Protein AF-A0A3C0FLE0-F1 (afdb_monomer)

Sequence (79 aa):
RISYSVTSKIDSRTILGEMGAEQLLGQGDMLYMGQGGRLQRVHGPFVSDEEVESIVKHLRDQGDPAYLETVTEEPEEDP

pLDDT: mean 93.57, std 6.39, range [68.75, 98.5]

Mean predicted aligned error: 5.94 Å

Radius of gyration: 19.47 Å; Cα contacts (8 Å, |Δi|>4): 85; chains: 1; bounding box: 34×48×39 Å

Nearest PDB structures (foldseek):
  2ius-assembly5_E  TM=9.801E-01  e=3.520E-05  Escherichia coli
  6t8g-assembly1_C  TM=9.294E-01  e=2.666E-05  Pseudomonas aeruginosa PAO1
  6t8o-assembly1_A  TM=9.582E-01  e=8.098E-05  Pseudomonas aeruginosa PAO1
  6t8g-assembly1_E  TM=9.330E-01  e=1.228E-04  Pseudomonas aeruginosa PAO1
  6n45-assembly1_B  TM=3.948E-01  e=1.782E+00  Homo sapiens

Foldseek 3Di:
DKAAADCDQVVCCVVLVGGDNVVAPGPQFMWDQDVPSDIDTDRHDDDDPVNVVVVVVVVVVVDDDDDDVVVVDDPPPDD

Structure (mmCIF, N/CA/C/O backbone):
data_AF-A0A3C0FLE0-F1
#
_entry.id   AF-A0A3C0FLE0-F1
#
loop_
_atom_site.group_PDB
_atom_site.id
_atom_site.type_symbol
_atom_site.label_atom_id
_atom_site.label_alt_id
_atom_site.label_comp_id
_atom_site.label_asym_id
_atom_site.label_entity_id
_atom_site.label_seq_id
_atom_site.pdbx_PDB_ins_code
_atom_site.Cartn_x
_atom_site.Cartn_y
_atom_site.Cartn_z
_atom_site.occupancy
_atom_site.B_iso_or_equiv
_atom_site.auth_seq_id
_atom_site.auth_comp_id
_atom_site.auth_asym_id
_atom_site.auth_atom_id
_atom_site.pdbx_PDB_model_num
ATOM 1 N N . ARG A 1 1 ? -9.965 5.176 -0.903 1.00 93.94 1 ARG A N 1
ATOM 2 C CA . ARG A 1 1 ? -8.995 5.497 0.174 1.00 93.94 1 ARG A CA 1
ATOM 3 C C . ARG A 1 1 ? -8.598 4.199 0.854 1.00 93.94 1 ARG A C 1
ATOM 5 O O . ARG A 1 1 ? -9.450 3.326 0.972 1.00 93.94 1 ARG A O 1
ATOM 12 N N . ILE A 1 2 ? -7.333 4.056 1.236 1.00 96.38 2 ILE A N 1
ATOM 13 C CA . ILE A 1 2 ? -6.814 2.884 1.951 1.00 96.38 2 ILE A CA 1
ATOM 14 C C . ILE A 1 2 ? -6.070 3.403 3.178 1.00 96.38 2 ILE A C 1
ATOM 16 O O . ILE A 1 2 ? -5.334 4.379 3.058 1.00 96.38 2 ILE A O 1
ATOM 20 N N . SER A 1 3 ? -6.268 2.766 4.331 1.00 97.31 3 SER A N 1
ATOM 21 C CA . SER A 1 3 ? -5.444 2.981 5.521 1.00 97.31 3 SER A CA 1
ATOM 22 C C . SER A 1 3 ? -5.026 1.644 6.108 1.00 97.31 3 SER A C 1
ATOM 24 O O . SER A 1 3 ? -5.866 0.766 6.305 1.00 97.31 3 SER A O 1
ATOM 26 N N . TYR A 1 4 ? -3.745 1.533 6.436 1.00 97.12 4 TYR A N 1
ATOM 27 C CA . TYR A 1 4 ? -3.235 0.514 7.349 1.00 97.12 4 TYR A CA 1
ATOM 28 C C . TYR A 1 4 ? -3.381 0.994 8.798 1.00 97.12 4 TYR A C 1
ATOM 30 O O . TYR A 1 4 ? -3.978 2.048 9.047 1.00 97.12 4 TYR A O 1
ATOM 38 N N . SER A 1 5 ? -2.864 0.208 9.745 1.00 97.38 5 SER A N 1
ATOM 39 C CA . SER A 1 5 ? -2.846 0.574 11.162 1.00 97.38 5 SER A CA 1
ATOM 40 C C . SER A 1 5 ? -2.167 1.928 11.378 1.00 97.38 5 SER A C 1
ATOM 42 O O . SER A 1 5 ? -1.065 2.171 10.883 1.00 97.38 5 SER A O 1
ATOM 44 N N . VAL A 1 6 ? -2.853 2.813 12.099 1.00 97.12 6 VAL A N 1
ATOM 45 C CA . VAL A 1 6 ? -2.373 4.151 12.476 1.00 97.12 6 VAL A CA 1
ATOM 46 C C . VAL A 1 6 ? -2.423 4.317 13.988 1.00 97.12 6 VAL A C 1
ATOM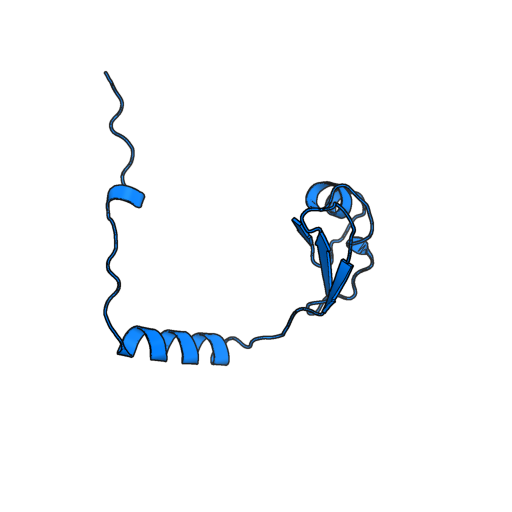 48 O O . VAL A 1 6 ? -3.111 3.584 14.690 1.00 97.12 6 VAL A O 1
ATOM 51 N N . THR A 1 7 ? -1.702 5.302 14.513 1.00 95.75 7 THR A N 1
ATOM 52 C CA . THR A 1 7 ? -1.562 5.491 15.962 1.00 95.75 7 THR A CA 1
ATOM 53 C C . THR A 1 7 ? -2.725 6.251 16.593 1.00 95.75 7 THR A C 1
ATOM 55 O O . THR A 1 7 ? -2.946 6.123 17.798 1.00 95.75 7 THR A O 1
ATOM 58 N N . SER A 1 8 ? -3.483 7.041 15.822 1.00 97.06 8 SER A N 1
ATOM 59 C CA . SER A 1 8 ? -4.552 7.872 16.373 1.00 97.06 8 SER A CA 1
ATOM 60 C C . SER A 1 8 ? -5.840 7.880 15.547 1.00 97.06 8 SER A C 1
ATOM 62 O O . SER A 1 8 ? -5.859 7.740 14.323 1.00 97.06 8 SER A O 1
ATOM 64 N N . LYS A 1 9 ? -6.951 8.145 16.245 1.00 96.94 9 LYS A N 1
ATOM 65 C CA . LYS A 1 9 ? -8.270 8.384 15.636 1.00 96.94 9 LYS A CA 1
ATOM 66 C C . LYS A 1 9 ? -8.275 9.585 14.687 1.00 96.94 9 LYS A C 1
ATOM 68 O O . LYS A 1 9 ? -9.090 9.630 13.766 1.00 96.94 9 LYS A O 1
ATOM 73 N N . ILE A 1 10 ? -7.411 10.570 14.946 1.00 97.44 10 ILE A N 1
ATOM 74 C CA . ILE A 1 10 ? -7.284 11.774 14.121 1.00 97.44 10 ILE A CA 1
ATOM 75 C C . ILE A 1 10 ? -6.700 11.377 12.764 1.00 97.44 10 ILE A C 1
ATOM 77 O O . ILE A 1 10 ? -7.281 11.726 11.742 1.00 97.44 10 ILE A O 1
ATOM 81 N N . ASP A 1 11 ? -5.650 10.554 12.750 1.00 96.94 11 ASP A N 1
ATOM 82 C CA . ASP A 1 11 ? -5.017 10.07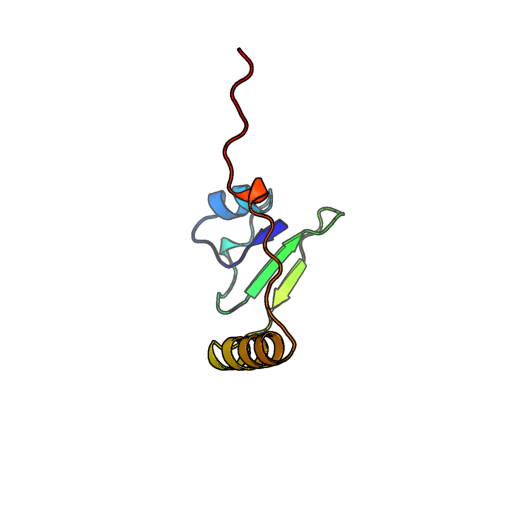7 11.514 1.00 96.94 11 ASP A CA 1
ATOM 83 C C . ASP A 1 11 ? -5.967 9.204 10.691 1.00 96.94 11 ASP A C 1
ATOM 85 O O . ASP A 1 11 ? -6.102 9.404 9.483 1.00 96.94 11 ASP A O 1
ATOM 89 N N . SER A 1 12 ? -6.716 8.307 11.349 1.00 96.50 12 SER A N 1
ATOM 90 C CA . SER A 1 12 ? -7.754 7.510 10.680 1.00 96.50 12 SER A CA 1
ATOM 91 C C . SER A 1 12 ? -8.764 8.408 9.965 1.00 96.50 12 SER A C 1
ATOM 93 O O . SER A 1 12 ? -9.079 8.191 8.793 1.00 96.50 12 SER A O 1
ATOM 95 N N . ARG A 1 13 ? -9.246 9.455 10.647 1.00 95.94 13 ARG A N 1
ATOM 96 C CA . ARG A 1 13 ? -10.201 10.404 10.069 1.00 95.94 13 ARG A CA 1
ATOM 97 C C . ARG A 1 13 ? -9.584 11.223 8.937 1.00 95.94 13 ARG A C 1
ATOM 99 O O . ARG A 1 13 ? -10.276 11.472 7.957 1.00 95.94 13 ARG A O 1
ATOM 106 N N . THR A 1 14 ? -8.317 11.610 9.029 1.00 95.94 14 THR A N 1
ATOM 107 C CA . THR A 1 14 ? -7.616 12.325 7.951 1.00 95.94 14 THR A CA 1
ATOM 108 C C . THR A 1 14 ? -7.540 11.481 6.678 1.00 95.94 14 THR A C 1
ATOM 110 O O . THR A 1 14 ? -7.810 11.983 5.589 1.00 95.94 14 THR A O 1
ATOM 113 N N . ILE A 1 15 ? -7.233 10.187 6.804 1.00 95.50 15 ILE A N 1
ATOM 114 C CA . ILE A 1 15 ? -7.044 9.293 5.653 1.00 95.50 15 ILE A CA 1
ATOM 115 C C . ILE A 1 15 ? -8.381 8.814 5.080 1.00 95.50 15 ILE A C 1
ATOM 117 O O . ILE A 1 15 ? -8.576 8.829 3.865 1.00 95.50 15 ILE A O 1
ATOM 121 N N . LEU A 1 16 ? -9.299 8.357 5.935 1.00 94.19 16 LEU A N 1
ATOM 122 C CA . LEU A 1 16 ? -10.539 7.692 5.522 1.00 94.19 16 LEU A CA 1
ATOM 123 C C . LEU A 1 16 ? -11.745 8.633 5.542 1.00 94.19 16 LEU A C 1
ATOM 125 O O . LEU A 1 16 ? -12.657 8.467 4.740 1.00 94.19 16 LEU A O 1
ATOM 129 N N . GLY A 1 17 ? -11.735 9.666 6.380 1.00 92.44 17 GLY A N 1
ATOM 130 C CA . GLY A 1 17 ? -12.902 10.496 6.704 1.00 92.44 17 GLY A CA 1
ATOM 131 C C . GLY A 1 17 ? -13.644 10.025 7.960 1.00 92.44 17 GLY A C 1
ATOM 132 O O . GLY A 1 17 ? -14.427 10.780 8.530 1.00 92.44 17 GLY A O 1
ATOM 133 N N . GLU A 1 18 ? -13.351 8.814 8.441 1.00 93.44 18 GLU A N 1
ATOM 134 C CA . GLU A 1 18 ? -13.966 8.189 9.615 1.00 93.44 18 GLU A CA 1
ATOM 135 C C . GLU A 1 18 ? -12.908 7.479 10.485 1.00 93.44 18 GLU A C 1
ATOM 137 O O . GLU A 1 18 ? -11.760 7.288 10.078 1.00 93.44 18 GLU A O 1
ATOM 142 N N . MET A 1 19 ? -13.275 7.131 11.720 1.00 95.44 19 MET A N 1
ATOM 143 C CA . MET A 1 19 ? -12.398 6.417 12.664 1.00 95.44 19 MET A CA 1
ATOM 144 C C . MET A 1 19 ? -12.443 4.901 12.416 1.00 95.44 19 MET A C 1
ATOM 146 O O . MET A 1 19 ? -13.430 4.400 11.881 1.00 95.44 19 MET A O 1
ATOM 150 N N . GLY A 1 20 ? -11.413 4.169 12.844 1.00 94.62 20 GLY A N 1
ATOM 151 C CA . GLY A 1 20 ? -11.365 2.706 12.788 1.00 94.62 20 GLY A CA 1
ATOM 152 C C . GLY A 1 20 ? -9.997 2.140 12.415 1.00 94.62 20 GLY A C 1
ATOM 153 O O . GLY A 1 20 ? -9.684 1.017 12.809 1.00 94.62 20 GLY A O 1
ATOM 154 N N . ALA A 1 21 ? -9.159 2.896 11.699 1.00 97.06 21 ALA A N 1
ATOM 155 C CA . ALA A 1 21 ? -7.836 2.419 11.298 1.00 97.06 21 ALA A CA 1
ATOM 156 C C . ALA A 1 21 ? -6.879 2.262 12.494 1.00 97.06 21 ALA A C 1
ATOM 158 O O . ALA A 1 21 ? -5.957 1.454 12.443 1.00 97.06 21 ALA A O 1
ATOM 159 N N . GLU A 1 22 ? -7.127 2.962 13.604 1.00 96.88 22 GLU A N 1
ATOM 160 C CA . GLU A 1 22 ? -6.348 2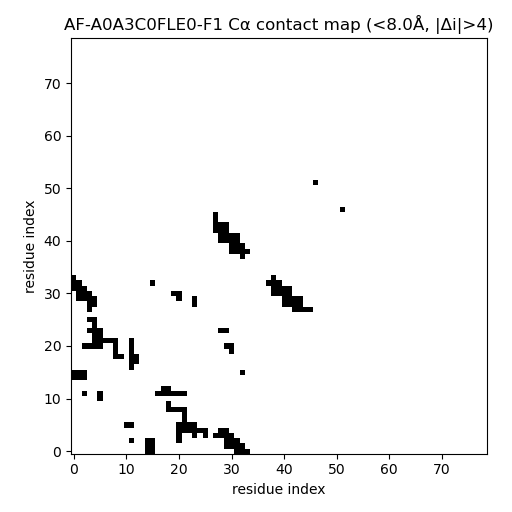.833 14.840 1.00 96.88 22 GLU A CA 1
ATOM 161 C C . GLU A 1 22 ? -6.548 1.494 15.570 1.00 96.88 22 GLU A C 1
ATOM 163 O O . GLU A 1 22 ? -5.838 1.188 16.523 1.00 96.88 22 GLU A O 1
ATOM 168 N N . GLN A 1 23 ? -7.534 0.700 15.142 1.00 96.62 23 GLN A N 1
ATOM 169 C CA . GLN A 1 23 ? -7.879 -0.600 15.730 1.00 96.62 23 GLN A CA 1
ATOM 170 C C . GLN A 1 23 ? -7.381 -1.776 14.877 1.00 96.62 23 GLN A C 1
ATOM 172 O O . GLN A 1 23 ? -7.671 -2.937 15.180 1.00 96.62 23 GLN A O 1
ATOM 177 N N . LEU A 1 24 ? -6.676 -1.488 13.781 1.00 97.31 24 LEU A N 1
ATOM 178 C CA . LEU A 1 24 ? -6.112 -2.504 12.902 1.00 97.31 24 LEU A CA 1
ATOM 179 C C . LEU A 1 24 ? -4.900 -3.168 13.551 1.00 97.31 24 LEU A C 1
ATOM 181 O O . LEU A 1 24 ? -4.103 -2.524 14.232 1.00 97.31 24 LEU A O 1
ATOM 185 N N . LEU A 1 25 ? -4.747 -4.460 13.278 1.00 96.75 25 LEU A N 1
ATOM 186 C CA . LEU A 1 25 ? -3.779 -5.345 13.931 1.00 96.75 25 LEU A CA 1
ATOM 187 C C . LEU A 1 25 ? -2.344 -5.183 13.401 1.00 96.75 25 LEU A C 1
ATOM 189 O O . LEU A 1 25 ? -1.415 -5.751 13.969 1.00 96.75 25 LEU A O 1
ATOM 193 N N . GLY A 1 26 ? -2.154 -4.415 12.325 1.00 95.50 26 GLY A N 1
ATOM 194 C CA . GLY A 1 26 ? -0.883 -4.328 11.604 1.00 95.50 26 GLY A CA 1
ATOM 195 C C . GLY A 1 26 ? -0.697 -5.492 10.626 1.00 95.5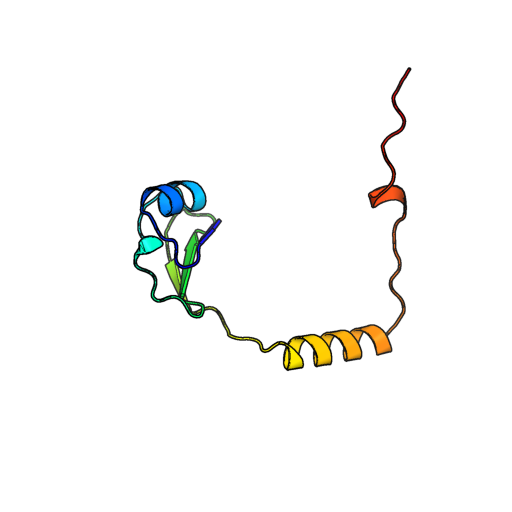0 26 GLY A C 1
ATOM 196 O O . GLY A 1 26 ? -1.665 -6.147 10.250 1.00 95.50 26 GLY A O 1
ATOM 197 N N . GLN A 1 27 ? 0.544 -5.716 10.175 1.00 95.81 27 GLN A N 1
ATOM 198 C CA . GLN A 1 27 ? 0.929 -6.850 9.311 1.00 95.81 27 GLN A CA 1
ATOM 199 C C . GLN A 1 27 ? 0.003 -7.072 8.094 1.00 95.81 27 GLN A C 1
ATOM 201 O O . GLN A 1 27 ? -0.371 -8.196 7.777 1.00 95.81 27 GLN A O 1
ATOM 206 N N . GLY A 1 28 ? -0.395 -5.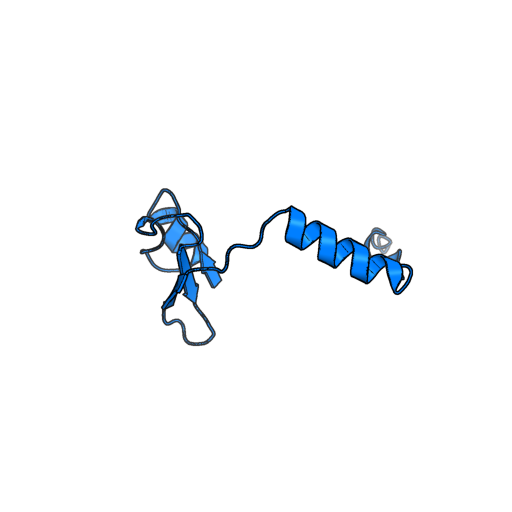987 7.424 1.00 95.50 28 GLY A N 1
ATOM 207 C CA . GLY A 1 28 ? -1.259 -6.042 6.240 1.00 95.50 28 GLY A CA 1
ATOM 208 C C . GLY A 1 28 ? -2.760 -5.901 6.514 1.00 95.50 28 GLY A C 1
ATOM 209 O O . GLY A 1 28 ? -3.526 -5.761 5.567 1.00 95.50 28 GLY A O 1
ATOM 210 N N . ASP A 1 29 ? -3.216 -5.875 7.769 1.00 98.12 29 ASP A N 1
ATOM 211 C CA . ASP A 1 29 ? -4.609 -5.545 8.101 1.00 98.12 29 ASP A CA 1
ATOM 212 C C . ASP A 1 29 ? -4.923 -4.084 7.732 1.00 98.12 29 ASP A C 1
ATOM 214 O O . ASP A 1 29 ? -4.208 -3.159 8.137 1.00 98.12 29 ASP A O 1
ATOM 218 N N . MET A 1 30 ? -5.977 -3.875 6.939 1.00 97.62 30 MET A N 1
ATOM 219 C CA . MET A 1 30 ? -6.299 -2.578 6.346 1.00 97.62 30 MET A CA 1
ATOM 220 C C . MET A 1 30 ? -7.800 -2.301 6.252 1.00 97.62 30 MET A C 1
ATOM 222 O O . MET A 1 30 ? -8.640 -3.201 6.203 1.00 97.62 30 MET A O 1
ATOM 226 N N . LEU A 1 31 ? -8.131 -1.013 6.161 1.00 97.44 31 LEU A N 1
ATOM 227 C CA . LEU A 1 31 ? -9.450 -0.522 5.785 1.00 97.44 31 LEU A CA 1
ATOM 228 C C . LEU A 1 31 ? -9.414 0.049 4.367 1.00 97.44 31 LEU A C 1
ATOM 230 O O . LEU A 1 31 ? -8.626 0.945 4.058 1.00 97.44 31 LEU A O 1
ATOM 234 N N . TYR A 1 32 ? -10.323 -0.435 3.527 1.00 96.12 32 TYR A N 1
ATOM 235 C CA . TYR A 1 32 ? -10.566 0.057 2.179 1.00 96.12 32 TYR A CA 1
ATOM 236 C C . TYR A 1 32 ? -11.900 0.801 2.112 1.00 96.12 32 TYR A C 1
ATOM 238 O O . TYR A 1 32 ? -12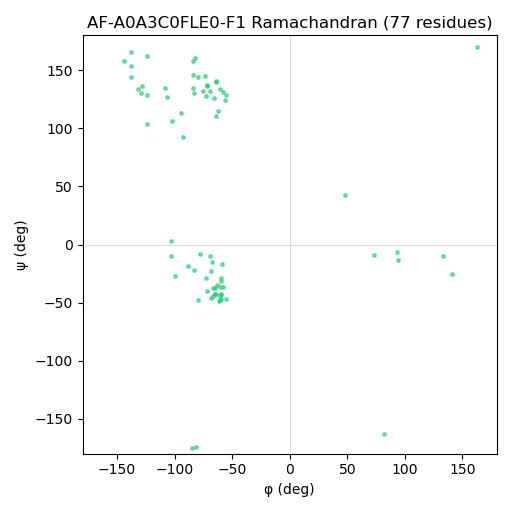.922 0.332 2.610 1.00 96.12 32 TYR A O 1
ATOM 246 N N . MET A 1 33 ? -11.891 1.959 1.458 1.00 94.81 33 MET A N 1
ATOM 247 C CA . MET A 1 33 ? -13.079 2.735 1.122 1.00 94.81 33 MET A CA 1
ATOM 248 C C . MET A 1 33 ? -13.108 2.969 -0.389 1.00 94.81 33 MET A C 1
ATOM 250 O O . MET A 1 33 ? -12.354 3.802 -0.912 1.00 94.81 33 MET A O 1
ATOM 254 N N . GLY A 1 34 ? -13.960 2.214 -1.080 1.00 91.00 34 GLY A N 1
ATOM 255 C CA . GLY A 1 34 ? -14.204 2.349 -2.517 1.00 91.00 34 GLY A CA 1
ATOM 256 C C . GLY A 1 34 ? -15.180 3.478 -2.867 1.00 91.00 34 GLY A C 1
ATOM 257 O O . GLY A 1 34 ? -15.631 4.237 -2.003 1.00 91.00 34 GLY A O 1
ATOM 258 N N . GLN A 1 35 ? -15.537 3.574 -4.152 1.00 85.31 35 GLN A N 1
ATOM 259 C CA . GLN A 1 35 ? -16.654 4.419 -4.588 1.00 85.31 35 GLN A CA 1
ATOM 260 C C . GLN A 1 35 ? -17.949 3.877 -3.970 1.00 85.31 35 GLN A C 1
ATOM 262 O O . GLN A 1 35 ? -18.380 2.773 -4.280 1.00 85.31 35 GLN A O 1
ATOM 267 N N . GLY A 1 36 ? -18.528 4.627 -3.036 1.00 82.00 36 GLY A N 1
ATOM 268 C CA . GLY A 1 36 ? -19.678 4.193 -2.236 1.00 82.00 36 GLY A CA 1
ATOM 269 C C . GLY A 1 36 ? -19.521 4.464 -0.740 1.00 82.00 36 GLY A C 1
ATOM 270 O O . GLY A 1 36 ? -20.488 4.318 0.000 1.00 82.00 36 GLY A O 1
ATOM 271 N N . GLY A 1 37 ? -18.326 4.863 -0.285 1.00 84.75 37 GLY A N 1
ATOM 272 C CA . GLY A 1 37 ? -18.090 5.390 1.067 1.00 84.75 37 GLY A CA 1
ATOM 273 C C . GLY A 1 37 ? -18.138 4.356 2.195 1.00 84.75 37 GLY A C 1
ATOM 274 O O . GLY A 1 37 ? -17.751 4.660 3.316 1.00 84.75 37 GLY A O 1
ATOM 275 N N . ARG A 1 38 ? -18.562 3.118 1.919 1.00 91.81 38 ARG A N 1
ATOM 276 C CA . ARG A 1 38 ? -18.553 2.033 2.903 1.00 91.81 38 ARG A CA 1
ATOM 277 C C . ARG A 1 38 ? -17.131 1.552 3.168 1.00 91.81 38 ARG A C 1
ATOM 279 O O . ARG A 1 38 ? -16.414 1.187 2.237 1.00 91.81 38 ARG A O 1
ATOM 286 N N . LEU A 1 39 ? -16.764 1.514 4.446 1.00 93.81 39 LEU A N 1
ATOM 287 C CA . LEU A 1 39 ? -15.519 0.917 4.911 1.00 93.81 39 LEU A CA 1
ATOM 288 C C . LEU A 1 39 ? -15.607 -0.609 4.889 1.00 93.81 39 LEU A C 1
ATOM 290 O O . LEU A 1 39 ? -16.564 -1.201 5.389 1.00 93.81 39 LEU A O 1
ATOM 294 N N . GLN A 1 40 ? -14.580 -1.239 4.333 1.00 95.38 40 GLN A N 1
ATOM 295 C CA . GLN A 1 40 ? -14.401 -2.684 4.313 1.00 95.38 40 GLN A CA 1
ATOM 296 C C . GLN A 1 40 ? -13.055 -3.022 4.943 1.00 95.38 40 GLN A C 1
ATOM 298 O O . GLN A 1 40 ? -12.030 -2.464 4.552 1.00 95.38 40 GLN A O 1
ATOM 303 N N . ARG A 1 41 ? -13.057 -3.939 5.913 1.00 97.19 41 ARG A N 1
ATOM 304 C CA . ARG A 1 41 ? -11.822 -4.483 6.483 1.00 97.19 41 ARG A CA 1
ATOM 305 C C . ARG A 1 41 ? -11.308 -5.609 5.600 1.00 97.19 41 ARG A C 1
ATOM 307 O O . ARG A 1 41 ? -12.078 -6.490 5.221 1.00 97.19 41 ARG A O 1
ATOM 314 N N . VAL A 1 42 ? -10.027 -5.550 5.262 1.00 96.56 42 VAL A N 1
ATOM 315 C CA . VAL A 1 42 ? -9.363 -6.469 4.337 1.00 96.56 42 VAL A CA 1
ATOM 316 C C . VAL A 1 42 ? -7.996 -6.836 4.907 1.00 96.56 42 VAL A C 1
ATOM 318 O O . VAL A 1 42 ? -7.318 -5.993 5.487 1.00 96.56 42 VAL A O 1
ATOM 321 N N . HIS A 1 43 ? -7.577 -8.082 4.703 1.00 97.56 43 HIS A N 1
ATOM 322 C CA . HIS A 1 43 ? -6.206 -8.514 4.958 1.00 97.56 43 HIS A CA 1
ATOM 323 C C . HIS A 1 43 ? -5.409 -8.420 3.658 1.00 97.56 43 HIS A C 1
ATOM 325 O O . HIS A 1 43 ? -5.712 -9.117 2.689 1.00 97.56 43 HIS A O 1
ATOM 331 N N . GLY A 1 44 ? -4.442 -7.509 3.622 1.00 95.75 44 GLY A N 1
ATOM 332 C CA . GLY A 1 44 ? -3.550 -7.321 2.489 1.00 95.75 44 GLY A CA 1
ATOM 333 C C . GLY A 1 44 ? -2.678 -8.559 2.261 1.00 95.75 44 GLY A C 1
ATOM 334 O O . GLY A 1 44 ? -2.226 -9.169 3.234 1.00 95.75 44 GLY A O 1
ATOM 335 N N . PRO A 1 45 ? -2.442 -8.949 0.997 1.00 96.00 45 PRO A N 1
ATOM 336 C CA . PRO A 1 45 ? -1.504 -10.016 0.694 1.00 96.00 45 PRO A CA 1
ATOM 337 C C . PRO A 1 45 ? -0.091 -9.591 1.103 1.00 96.00 45 PRO A C 1
ATOM 339 O O . PRO A 1 45 ? 0.310 -8.445 0.895 1.00 96.00 45 PRO A O 1
ATOM 342 N N . PHE A 1 46 ? 0.656 -10.527 1.677 1.00 97.06 46 PHE A N 1
ATOM 343 C CA . PHE A 1 46 ? 2.085 -10.362 1.892 1.00 97.06 46 PHE A CA 1
ATOM 344 C C . PHE A 1 46 ? 2.825 -10.742 0.609 1.00 97.06 46 PHE A C 1
ATOM 346 O O . PHE A 1 46 ? 2.513 -11.769 0.009 1.00 97.06 46 PHE A O 1
ATOM 353 N N . VAL A 1 47 ? 3.782 -9.909 0.216 1.00 97.75 47 VAL A N 1
ATOM 354 C CA . VAL A 1 47 ? 4.758 -10.196 -0.834 1.00 97.75 47 VAL A CA 1
ATOM 355 C C . VAL A 1 47 ? 6.134 -9.903 -0.252 1.00 97.75 47 VAL A C 1
ATOM 357 O O . VAL A 1 47 ? 6.316 -8.856 0.377 1.00 97.75 47 VAL A O 1
ATOM 360 N N . SER A 1 48 ? 7.066 -10.840 -0.387 1.00 98.19 48 SER A N 1
ATOM 361 C CA . SER A 1 48 ? 8.427 -10.669 0.115 1.00 98.19 48 SER A CA 1
ATOM 362 C C . SER A 1 48 ? 9.286 -9.861 -0.857 1.00 98.19 48 SER A C 1
ATOM 364 O O . SER A 1 48 ? 8.983 -9.764 -2.050 1.00 98.19 48 SER A O 1
ATOM 366 N N . ASP A 1 49 ? 10.385 -9.300 -0.355 1.00 98.12 49 ASP A N 1
ATOM 367 C CA . ASP A 1 49 ? 11.332 -8.560 -1.193 1.00 98.12 49 ASP A CA 1
ATOM 368 C C . ASP A 1 49 ? 11.919 -9.467 -2.292 1.00 98.12 49 ASP A C 1
ATOM 370 O O . ASP A 1 49 ? 12.057 -9.047 -3.441 1.00 98.12 49 ASP A O 1
ATOM 374 N N . GLU A 1 50 ? 12.160 -10.748 -1.993 1.00 98.50 50 GLU A N 1
ATOM 375 C CA . GLU A 1 50 ? 12.655 -11.727 -2.967 1.00 98.50 50 GLU A CA 1
ATOM 376 C C . GLU A 1 50 ? 11.649 -12.000 -4.098 1.00 98.50 50 GLU A C 1
ATOM 378 O O . GLU A 1 50 ? 12.044 -12.169 -5.257 1.00 98.50 50 GLU A O 1
ATOM 383 N N . GLU A 1 51 ? 10.346 -12.033 -3.795 1.00 98.31 51 GLU A N 1
ATOM 384 C CA . GLU A 1 51 ? 9.297 -12.164 -4.814 1.00 98.31 51 GLU A CA 1
ATOM 385 C C . GLU A 1 51 ? 9.280 -10.938 -5.735 1.00 98.31 51 GLU A C 1
ATOM 387 O O . GLU A 1 51 ? 9.207 -11.083 -6.959 1.00 98.31 51 GLU A O 1
ATOM 392 N N . VAL A 1 52 ? 9.419 -9.733 -5.169 1.00 98.31 52 VAL A N 1
ATOM 393 C CA . VAL A 1 52 ? 9.507 -8.486 -5.943 1.00 98.31 52 VAL A CA 1
ATOM 394 C C . VAL A 1 52 ? 10.727 -8.505 -6.863 1.00 98.31 52 VAL A C 1
ATOM 396 O O . VAL A 1 52 ? 10.597 -8.242 -8.061 1.00 98.31 52 VAL A O 1
ATOM 399 N N . GLU A 1 53 ? 11.904 -8.861 -6.347 1.00 98.25 53 GLU A N 1
ATOM 400 C CA . GLU A 1 53 ? 13.141 -8.942 -7.131 1.00 98.25 53 GLU A CA 1
ATOM 401 C C . GLU A 1 53 ? 13.038 -9.944 -8.284 1.00 98.25 53 GLU A C 1
ATOM 403 O O . GLU A 1 53 ? 13.453 -9.649 -9.410 1.00 98.25 53 GLU A O 1
ATOM 408 N N . SER A 1 54 ? 12.450 -11.115 -8.025 1.00 98.25 54 SER A N 1
ATOM 409 C CA . SER A 1 54 ? 12.247 -12.151 -9.037 1.00 98.25 54 SER A CA 1
ATOM 410 C C . SER A 1 54 ? 11.391 -11.646 -10.202 1.00 98.25 54 SER A C 1
ATOM 412 O O . SER A 1 54 ? 11.772 -11.804 -11.367 1.00 98.25 54 SER A O 1
ATOM 414 N N . ILE A 1 55 ? 10.277 -10.973 -9.899 1.00 97.44 55 ILE A N 1
ATOM 415 C CA . ILE A 1 55 ? 9.385 -10.401 -10.913 1.00 97.44 55 ILE A CA 1
ATOM 416 C C . ILE A 1 55 ? 10.069 -9.262 -11.671 1.00 97.44 55 ILE A C 1
ATOM 418 O O . ILE A 1 55 ? 10.006 -9.217 -12.900 1.00 97.44 55 ILE A O 1
ATOM 422 N N . VAL A 1 56 ? 10.769 -8.366 -10.972 1.00 97.31 56 VAL A N 1
ATOM 423 C CA . VAL A 1 56 ? 11.501 -7.260 -11.604 1.00 97.31 56 VAL A CA 1
ATOM 424 C C . VAL A 1 56 ? 12.557 -7.785 -12.574 1.00 97.31 56 VAL A C 1
ATOM 426 O O . VAL A 1 56 ? 12.665 -7.271 -13.688 1.00 97.31 56 VAL A O 1
ATOM 429 N N . LYS A 1 57 ? 13.318 -8.817 -12.195 1.00 97.56 57 LYS A N 1
ATOM 430 C CA . LYS A 1 57 ? 14.300 -9.447 -13.084 1.00 97.56 57 LYS A CA 1
ATOM 431 C C . LYS A 1 57 ? 13.630 -10.031 -14.325 1.00 97.56 57 LYS A C 1
ATOM 433 O O . LYS A 1 57 ? 14.065 -9.751 -15.436 1.00 97.56 57 LYS A O 1
ATOM 438 N N . HIS A 1 58 ? 12.545 -10.778 -14.137 1.00 97.56 58 HIS A N 1
ATOM 439 C CA . HIS A 1 58 ? 11.800 -11.363 -15.247 1.00 97.56 58 HIS A CA 1
ATOM 440 C C . HIS A 1 58 ? 11.282 -10.311 -16.241 1.00 97.56 58 HIS A C 1
ATOM 442 O O . HIS A 1 58 ? 11.280 -10.564 -17.443 1.00 97.56 58 HIS A O 1
ATOM 448 N N . LEU A 1 59 ? 10.858 -9.137 -15.760 1.00 96.94 59 LEU A N 1
ATOM 449 C CA . LEU A 1 59 ? 10.424 -8.030 -16.618 1.00 96.94 59 LEU A CA 1
ATOM 450 C C . LEU A 1 59 ? 11.596 -7.365 -17.351 1.00 96.94 59 LEU A C 1
ATOM 452 O O . LEU A 1 59 ? 11.469 -7.055 -18.531 1.00 96.94 59 LEU A O 1
ATOM 456 N N . ARG A 1 60 ? 12.745 -7.181 -16.686 1.00 95.94 60 ARG A N 1
ATOM 457 C CA . ARG A 1 60 ? 13.960 -6.617 -17.306 1.00 95.94 60 ARG A CA 1
ATOM 458 C C . ARG A 1 60 ? 14.506 -7.496 -18.431 1.00 95.94 60 ARG A C 1
ATOM 460 O O . ARG A 1 60 ? 14.981 -6.969 -19.428 1.00 95.94 60 ARG A O 1
ATOM 467 N N . ASP A 1 61 ? 14.393 -8.816 -18.301 1.00 96.38 61 ASP A N 1
ATOM 468 C CA . ASP A 1 61 ? 14.826 -9.759 -19.339 1.00 96.38 61 ASP A CA 1
ATOM 469 C C . ASP A 1 61 ? 13.960 -9.680 -20.620 1.00 96.38 61 ASP A C 1
ATOM 471 O O . ASP A 1 61 ? 14.361 -10.187 -21.667 1.00 96.38 61 ASP A O 1
ATOM 475 N N . GLN A 1 62 ? 12.777 -9.050 -20.562 1.00 96.88 62 GLN A N 1
ATOM 476 C CA . GLN A 1 62 ? 11.869 -8.900 -21.709 1.00 96.88 62 GLN A CA 1
ATOM 477 C C . GLN A 1 62 ? 12.138 -7.642 -22.545 1.00 96.88 62 GLN A C 1
ATOM 479 O O . GLN A 1 62 ? 11.699 -7.585 -23.695 1.00 96.88 62 GLN A O 1
ATOM 484 N N . GLY A 1 63 ? 12.845 -6.644 -22.006 1.00 94.31 63 GLY A N 1
ATOM 485 C CA . GLY A 1 63 ? 13.196 -5.437 -22.748 1.00 94.31 63 GLY A CA 1
ATOM 486 C C . GLY A 1 63 ? 13.627 -4.259 -21.880 1.00 94.31 63 GLY A C 1
ATOM 487 O O . GLY A 1 63 ?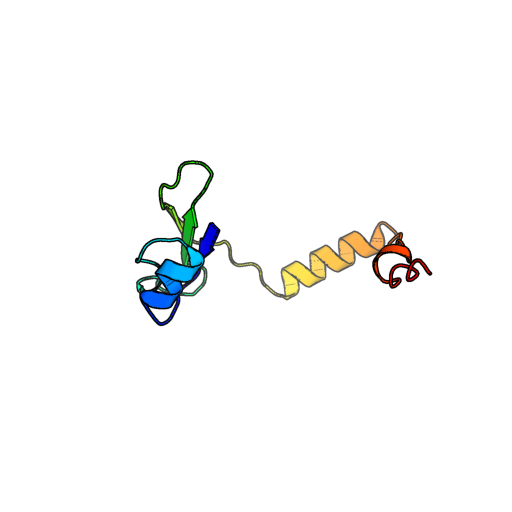 13.469 -4.253 -20.658 1.00 94.31 63 GLY A O 1
ATOM 488 N N . ASP A 1 64 ? 14.152 -3.239 -22.555 1.00 93.94 64 ASP A N 1
ATOM 489 C CA . ASP A 1 64 ? 14.604 -2.003 -21.928 1.00 93.94 64 ASP A CA 1
ATOM 490 C C . ASP A 1 64 ? 13.450 -1.004 -21.717 1.00 93.94 64 ASP A C 1
ATOM 492 O O . ASP A 1 64 ? 12.526 -0.919 -22.535 1.00 93.94 64 ASP A O 1
ATOM 496 N N . PRO A 1 65 ? 13.487 -0.211 -20.633 1.00 94.06 65 PRO A N 1
ATOM 497 C CA . PRO A 1 65 ? 12.487 0.815 -20.374 1.00 94.06 65 PRO A CA 1
ATOM 498 C C . PRO A 1 65 ? 12.590 1.973 -21.377 1.00 94.06 65 PRO A C 1
ATOM 500 O O . PRO A 1 65 ? 13.660 2.538 -21.592 1.00 94.06 65 PRO A O 1
ATOM 503 N N . ALA A 1 66 ? 11.451 2.381 -21.939 1.00 93.38 66 ALA A N 1
ATOM 504 C CA . ALA A 1 66 ? 11.335 3.581 -22.766 1.00 93.38 66 ALA A CA 1
ATOM 505 C C . ALA A 1 66 ? 10.916 4.780 -21.898 1.00 93.38 66 ALA A C 1
ATOM 507 O O . ALA A 1 66 ? 9.728 4.999 -21.658 1.00 93.38 66 ALA A O 1
ATOM 508 N N . TYR A 1 67 ? 11.893 5.532 -21.391 1.00 92.12 67 TYR A N 1
ATOM 509 C CA . TYR A 1 67 ? 11.635 6.721 -20.575 1.00 92.12 67 TYR A CA 1
ATOM 510 C C . TYR A 1 67 ? 11.268 7.937 -21.437 1.00 92.12 67 TYR A C 1
ATOM 512 O O . TYR A 1 67 ? 11.809 8.126 -22.523 1.00 92.12 67 TYR A O 1
ATOM 520 N N . LEU A 1 68 ? 10.358 8.773 -20.930 1.00 92.75 68 LEU A N 1
ATOM 521 C CA . LEU A 1 68 ? 10.019 10.073 -21.511 1.00 92.75 68 LEU A CA 1
ATOM 522 C C . LEU A 1 68 ? 10.707 11.166 -20.688 1.00 92.75 68 LEU A C 1
ATOM 524 O O . LEU A 1 68 ? 10.287 11.436 -19.563 1.00 92.75 68 LEU A O 1
ATOM 528 N N . GLU A 1 69 ? 11.759 11.778 -21.236 1.00 87.50 69 GLU A N 1
ATOM 529 C CA . GLU A 1 69 ? 12.574 12.795 -20.541 1.00 87.50 69 GLU A CA 1
ATOM 530 C C . GLU A 1 69 ? 11.743 14.019 -20.113 1.00 87.50 69 GLU A C 1
ATOM 532 O O . GLU A 1 69 ? 11.930 14.550 -19.017 1.00 87.50 69 GLU A O 1
ATOM 537 N N . THR A 1 70 ? 10.705 14.348 -20.889 1.00 89.25 70 THR A N 1
ATOM 538 C CA . THR A 1 70 ? 9.748 15.437 -20.627 1.00 89.25 70 THR A CA 1
ATOM 539 C C . THR A 1 70 ? 8.992 15.320 -19.301 1.00 89.25 70 THR A C 1
ATOM 541 O O . THR A 1 70 ? 8.368 16.277 -18.863 1.00 89.25 70 THR A O 1
ATOM 544 N N . VAL A 1 71 ? 8.965 14.143 -18.664 1.00 89.31 71 VAL A N 1
ATOM 545 C CA . VAL A 1 71 ? 8.309 13.961 -17.354 1.00 89.31 71 VAL A CA 1
ATOM 546 C C . VAL A 1 71 ? 9.118 14.614 -16.229 1.00 89.31 71 VAL A C 1
ATOM 548 O O . VAL A 1 71 ? 8.546 15.015 -15.218 1.00 89.31 71 VAL A O 1
ATOM 551 N N . THR A 1 72 ? 10.439 14.695 -16.391 1.00 88.19 72 THR A N 1
ATOM 552 C CA . THR A 1 72 ? 11.370 15.258 -15.401 1.00 88.19 72 THR A CA 1
ATOM 553 C C . THR A 1 72 ? 11.861 16.659 -15.746 1.00 88.19 72 THR A C 1
ATOM 555 O O . THR A 1 72 ? 12.511 17.284 -14.913 1.00 88.19 72 THR A O 1
ATOM 558 N N . GLU A 1 73 ? 11.575 17.141 -16.953 1.00 88.50 73 GLU A N 1
ATOM 559 C CA . GLU A 1 73 ? 11.901 18.502 -17.374 1.00 88.50 73 GLU A CA 1
ATOM 560 C C . GLU A 1 73 ? 10.986 19.516 -16.675 1.00 88.50 73 GLU A C 1
ATOM 562 O O . GLU A 1 73 ? 9.778 19.304 -16.537 1.00 88.50 73 GLU A O 1
ATOM 567 N N . GLU A 1 74 ? 11.565 20.625 -16.215 1.00 80.88 74 GLU A N 1
ATOM 568 C CA . GLU A 1 74 ? 10.783 21.750 -15.707 1.00 80.88 74 GLU A CA 1
ATOM 569 C C . GLU A 1 74 ? 10.088 22.447 -16.889 1.00 80.88 74 GLU A C 1
ATOM 571 O O . GLU A 1 74 ? 10.713 22.630 -17.937 1.00 80.88 74 GLU A O 1
ATOM 576 N N . PRO A 1 75 ? 8.802 22.823 -16.767 1.00 78.31 75 PRO A N 1
ATOM 577 C CA . PRO A 1 75 ? 8.129 23.569 -17.823 1.00 78.31 75 PRO A CA 1
ATOM 578 C C . PRO A 1 75 ? 8.849 24.906 -18.052 1.00 78.31 75 PRO A C 1
ATOM 580 O O . PRO A 1 75 ? 9.159 25.602 -17.086 1.00 78.31 75 PRO A O 1
ATOM 583 N N . GLU A 1 76 ? 9.108 25.264 -19.315 1.00 77.88 76 GLU A N 1
ATOM 584 C CA . GLU A 1 76 ? 9.675 26.573 -19.665 1.00 77.88 76 GLU A CA 1
ATOM 585 C C . GLU A 1 76 ? 8.767 27.684 -19.101 1.00 77.88 76 GLU A C 1
ATOM 587 O O . GLU A 1 76 ? 7.561 27.694 -19.355 1.00 77.88 76 GLU A O 1
ATOM 592 N N . GLU A 1 77 ? 9.325 28.592 -18.289 1.00 74.88 77 GLU A N 1
ATOM 593 C CA . GLU A 1 77 ? 8.594 29.763 -17.794 1.00 74.88 7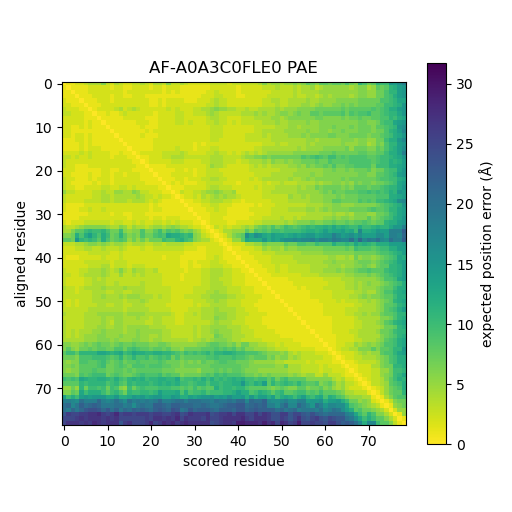7 GLU A CA 1
ATOM 594 C C . GLU A 1 77 ? 8.190 30.639 -18.991 1.00 74.88 77 GLU A C 1
ATOM 596 O O . GLU A 1 77 ? 9.049 31.184 -19.688 1.00 74.88 77 GLU A O 1
ATOM 601 N N . ASP A 1 78 ? 6.881 30.764 -19.238 1.00 68.75 78 ASP A N 1
ATOM 602 C CA . ASP A 1 78 ? 6.347 31.728 -20.205 1.00 68.75 78 ASP A CA 1
ATOM 603 C C . ASP A 1 78 ? 6.790 33.159 -19.804 1.00 68.75 78 ASP A C 1
ATOM 605 O O . ASP A 1 78 ? 6.648 33.524 -18.630 1.00 68.75 78 ASP A O 1
ATOM 609 N N . PRO A 1 79 ? 7.327 33.968 -20.742 1.00 69.31 79 PRO A N 1
ATOM 610 C CA . PRO A 1 79 ? 7.902 35.288 -20.461 1.00 69.31 79 PRO A CA 1
ATOM 611 C C . PRO A 1 79 ? 6.888 36.376 -20.075 1.00 69.31 79 PRO A C 1
ATOM 613 O O . PRO A 1 79 ? 5.721 36.327 -20.531 1.00 69.31 79 PRO A O 1
#

Secondary structure (DSSP, 8-state):
-EEE--S-HHHHHHHHSSS-GGG--STTEEEEE-TT--EEEEEPPP--HHHHHHHHHHHHTT------GGGTSPPP---

Solvent-accessible surface area (backbone atoms only 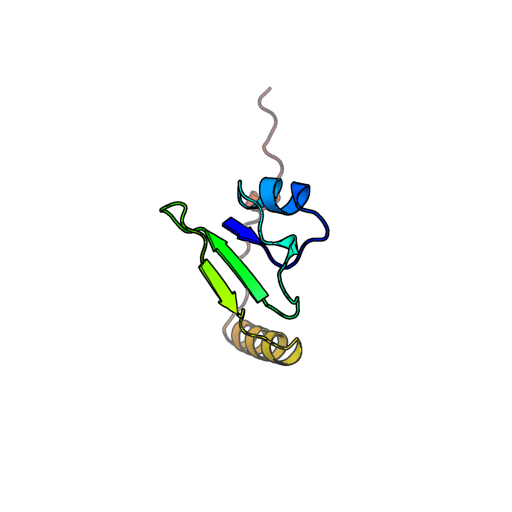— not comparable to full-atom values): 4959 Å² total; per-residue (Å²): 79,72,41,53,49,42,94,37,59,65,58,18,26,72,64,69,71,46,69,60,28,47,74,40,85,37,96,44,27,32,38,39,30,59,98,82,71,57,77,41,83,45,76,49,83,87,79,54,72,68,58,52,51,53,53,52,50,60,53,53,76,73,50,82,87,86,80,66,69,76,78,77,52,79,79,81,81,82,131